Protein AF-A0A4R4ZJL1-F1 (afdb_monomer_lite)

Organism: NCBI:txid190195

Structure (mmCIF, N/CA/C/O backbone):
data_AF-A0A4R4ZJL1-F1
#
_entry.id   AF-A0A4R4ZJL1-F1
#
loop_
_atom_site.group_PDB
_atom_site.id
_atom_site.type_symbol
_atom_site.label_atom_id
_atom_site.label_alt_id
_atom_site.label_comp_id
_atom_site.label_asym_id
_atom_site.label_entity_id
_atom_site.label_seq_id
_atom_site.pdbx_PDB_ins_code
_atom_site.Cartn_x
_atom_site.Cartn_y
_atom_site.Cartn_z
_atom_site.occupancy
_atom_site.B_iso_or_equiv
_atom_site.auth_seq_id
_atom_site.auth_comp_id
_atom_site.auth_asym_id
_atom_site.auth_atom_id
_atom_site.pdbx_PDB_model_num
ATOM 1 N N . MET A 1 1 ? -5.018 13.615 42.659 1.00 56.53 1 MET A N 1
ATOM 2 C CA . MET A 1 1 ? -5.110 12.711 41.494 1.00 56.53 1 MET A CA 1
ATOM 3 C C . MET A 1 1 ? -5.440 11.329 42.032 1.00 56.53 1 MET A C 1
ATOM 5 O O . MET A 1 1 ? -4.689 10.838 42.865 1.00 56.53 1 MET A O 1
ATOM 9 N N . ASN A 1 2 ? -6.629 10.807 41.734 1.00 60.94 2 ASN A N 1
ATOM 10 C CA . ASN A 1 2 ? -7.230 9.693 42.476 1.00 60.94 2 ASN A CA 1
ATOM 11 C C . ASN A 1 2 ? -6.802 8.340 41.873 1.00 60.94 2 ASN A C 1
ATOM 13 O O . ASN A 1 2 ? -6.676 8.227 40.657 1.00 60.94 2 ASN A O 1
ATOM 17 N N . ALA A 1 3 ? -6.584 7.309 42.693 1.00 68.44 3 ALA A N 1
ATOM 18 C CA . ALA A 1 3 ? -6.090 6.000 42.233 1.00 68.44 3 ALA A CA 1
ATOM 19 C C . ALA A 1 3 ? -7.002 5.332 41.176 1.00 68.44 3 ALA A C 1
ATOM 21 O O . ALA A 1 3 ? -6.521 4.629 40.284 1.00 68.44 3 ALA A O 1
ATOM 22 N N . SER A 1 4 ? -8.310 5.602 41.226 1.00 68.38 4 SER A N 1
ATOM 23 C CA . SER A 1 4 ? -9.276 5.138 40.220 1.00 68.38 4 SER A CA 1
ATOM 24 C C . SER A 1 4 ? -9.103 5.816 38.856 1.00 68.38 4 SER A C 1
ATOM 26 O O . SER A 1 4 ? -9.272 5.160 37.833 1.00 68.38 4 SER A O 1
ATOM 28 N N . ASP A 1 5 ? -8.705 7.090 38.835 1.00 71.81 5 ASP A N 1
ATOM 29 C CA . ASP A 1 5 ? -8.443 7.861 37.608 1.00 71.81 5 ASP A CA 1
ATOM 30 C C . ASP A 1 5 ? -7.212 7.299 36.882 1.00 71.81 5 ASP A C 1
ATOM 32 O O . ASP A 1 5 ? -7.231 7.010 35.688 1.00 71.81 5 ASP A O 1
ATOM 36 N N . ASN A 1 6 ? -6.170 6.986 37.657 1.00 84.44 6 ASN A N 1
ATOM 37 C CA . ASN A 1 6 ? -4.962 6.338 37.157 1.00 84.44 6 ASN A CA 1
ATOM 38 C C . ASN A 1 6 ? -5.234 4.912 36.633 1.00 84.44 6 ASN A C 1
ATOM 40 O O . ASN A 1 6 ? -4.623 4.464 35.665 1.00 84.44 6 ASN A O 1
ATOM 44 N N . THR A 1 7 ? -6.181 4.196 37.245 1.00 89.00 7 THR A N 1
ATOM 45 C CA . THR A 1 7 ? -6.601 2.864 36.781 1.00 89.00 7 THR A CA 1
ATOM 46 C C . THR A 1 7 ? -7.342 2.955 35.445 1.00 89.00 7 THR A C 1
ATOM 48 O O . THR A 1 7 ? -7.064 2.169 34.537 1.00 89.00 7 THR A O 1
ATOM 51 N N . ALA A 1 8 ? -8.237 3.934 35.289 1.00 89.25 8 ALA A N 1
ATOM 52 C CA . ALA A 1 8 ? -8.951 4.176 34.038 1.00 89.25 8 ALA A CA 1
ATOM 53 C C . ALA A 1 8 ? -7.990 4.545 32.893 1.00 89.25 8 ALA A C 1
ATOM 55 O O . ALA A 1 8 ? -8.075 3.963 31.810 1.00 89.25 8 ALA A O 1
ATOM 56 N N . GLU A 1 9 ? -7.017 5.423 33.148 1.00 89.19 9 GLU A N 1
ATOM 57 C CA . GLU A 1 9 ? -5.972 5.783 32.179 1.00 89.19 9 GLU A CA 1
ATOM 58 C C . GLU A 1 9 ? -5.118 4.577 31.763 1.00 89.19 9 GLU A C 1
ATOM 60 O O . GLU A 1 9 ? -4.848 4.373 30.577 1.00 89.19 9 GLU A O 1
ATOM 65 N N . GLN A 1 10 ? -4.731 3.724 32.716 1.00 89.25 10 GLN A N 1
ATOM 66 C CA . GLN A 1 10 ? -3.965 2.510 32.422 1.00 89.25 10 GLN A CA 1
ATOM 67 C C . GLN A 1 10 ? -4.757 1.499 31.583 1.00 89.25 10 GLN A C 1
ATOM 69 O O . GLN A 1 10 ? -4.185 0.839 30.709 1.00 89.25 10 GLN A O 1
ATOM 74 N N . ILE A 1 11 ? -6.061 1.356 31.839 1.00 93.81 11 ILE A N 1
ATOM 75 C CA . ILE A 1 11 ? -6.947 0.500 31.040 1.00 93.81 11 ILE A CA 1
ATOM 76 C C . ILE A 1 11 ? -7.064 1.060 29.621 1.00 93.81 11 ILE A C 1
ATOM 78 O O . ILE A 1 11 ? -6.874 0.310 28.661 1.00 93.81 11 ILE A O 1
ATOM 82 N N . ALA A 1 12 ? -7.294 2.367 29.477 1.00 92.81 12 ALA A N 1
ATOM 83 C CA . ALA A 1 12 ? -7.383 3.029 28.179 1.00 92.81 12 ALA A CA 1
ATOM 84 C C . ALA A 1 12 ? -6.089 2.857 27.363 1.00 92.81 12 ALA A C 1
ATOM 86 O O . ALA A 1 12 ? -6.134 2.410 26.217 1.00 92.81 12 ALA A O 1
ATOM 87 N N . ALA A 1 13 ? -4.924 3.092 27.974 1.00 93.31 13 ALA A N 1
ATOM 88 C CA . ALA A 1 13 ? -3.631 2.935 27.311 1.00 93.31 13 ALA A CA 1
ATOM 89 C C . ALA A 1 13 ? -3.365 1.485 26.860 1.00 93.31 13 ALA A C 1
ATOM 91 O O . ALA A 1 13 ? -2.835 1.249 25.767 1.00 93.31 13 ALA A O 1
ATOM 92 N N . ARG A 1 14 ? -3.753 0.490 27.673 1.00 94.31 14 ARG A N 1
ATOM 93 C CA . ARG A 1 14 ? -3.635 -0.930 27.301 1.00 94.31 14 ARG A CA 1
ATOM 94 C C . ARG A 1 14 ? -4.585 -1.307 26.166 1.00 94.31 14 ARG A C 1
ATOM 96 O O . ARG A 1 14 ? -4.158 -2.004 25.244 1.00 94.31 14 ARG A O 1
ATOM 103 N N . LEU A 1 15 ? -5.832 -0.838 26.199 1.00 92.19 15 LEU A N 1
ATOM 104 C CA . LEU A 1 15 ? -6.799 -1.061 25.121 1.00 92.19 15 LEU A CA 1
ATOM 105 C C . LEU A 1 15 ? -6.310 -0.450 23.804 1.00 92.19 15 LEU A C 1
ATOM 107 O O . LEU A 1 15 ? -6.314 -1.133 22.780 1.00 92.19 15 LEU A O 1
ATOM 111 N N . ASP A 1 16 ? -5.781 0.772 23.835 1.00 89.31 16 ASP A N 1
ATOM 112 C CA . ASP A 1 16 ? -5.187 1.423 22.665 1.00 89.31 16 ASP A CA 1
ATOM 113 C C . ASP A 1 16 ? -4.018 0.623 22.085 1.00 89.31 16 ASP A C 1
ATOM 115 O O . ASP A 1 16 ? -3.915 0.445 20.866 1.00 89.31 16 ASP A O 1
ATOM 119 N N . ALA A 1 17 ? -3.137 0.099 22.939 1.00 91.06 17 ALA A N 1
ATOM 120 C CA . ALA A 1 17 ? -2.022 -0.733 22.502 1.00 91.06 17 ALA A CA 1
ATOM 121 C C . ALA A 1 17 ? -2.504 -2.029 21.822 1.00 91.06 17 ALA A C 1
ATOM 123 O O . ALA A 1 17 ? -1.972 -2.407 20.769 1.00 91.06 17 ALA A O 1
ATOM 124 N N . VAL A 1 18 ? -3.536 -2.677 22.375 1.00 92.75 18 VAL A N 1
ATOM 125 C CA . VAL A 1 18 ? -4.160 -3.878 21.799 1.00 92.75 18 VAL A CA 1
ATOM 126 C C . VAL A 1 18 ? -4.830 -3.558 20.464 1.00 92.75 18 VAL A C 1
ATOM 128 O O . VAL A 1 18 ? -4.557 -4.240 19.478 1.00 92.75 18 VAL A O 1
ATOM 131 N N . ILE A 1 19 ? -5.624 -2.488 20.383 1.00 84.75 19 ILE A N 1
ATOM 132 C CA . ILE A 1 19 ? -6.294 -2.057 19.148 1.00 84.75 19 ILE A CA 1
ATOM 133 C C . ILE A 1 19 ? -5.264 -1.742 18.060 1.00 84.75 19 ILE A C 1
ATOM 135 O O . ILE A 1 19 ? -5.414 -2.175 16.916 1.00 84.75 19 ILE A O 1
ATOM 139 N N . ARG A 1 20 ? -4.178 -1.032 18.391 1.00 84.12 20 ARG A N 1
ATOM 140 C CA . ARG A 1 20 ? -3.088 -0.753 17.442 1.00 84.12 20 ARG A CA 1
ATOM 141 C C . ARG A 1 20 ? -2.427 -2.037 16.951 1.00 84.12 20 ARG A C 1
ATOM 143 O O . ARG A 1 20 ? -2.151 -2.149 15.758 1.00 84.12 20 ARG A O 1
ATOM 150 N N . ARG A 1 21 ? -2.170 -3.002 17.840 1.00 82.31 21 ARG A N 1
ATOM 151 C CA . ARG A 1 21 ? -1.592 -4.301 17.468 1.00 82.31 21 ARG A CA 1
ATOM 152 C C . ARG A 1 21 ? -2.534 -5.092 16.566 1.00 82.31 21 ARG A C 1
ATOM 154 O O . ARG A 1 21 ? -2.075 -5.582 15.543 1.00 82.31 21 ARG A O 1
ATOM 161 N N . GLN A 1 22 ? -3.822 -5.146 16.892 1.00 74.94 22 GLN A N 1
ATOM 162 C CA . GLN A 1 22 ? -4.830 -5.825 16.077 1.00 74.94 22 GLN A CA 1
ATOM 163 C C . GLN A 1 22 ? -4.971 -5.178 14.699 1.00 74.94 22 GLN A C 1
ATOM 165 O O . GLN A 1 22 ? -4.944 -5.870 13.693 1.00 74.94 22 GLN A O 1
ATOM 170 N N . ARG A 1 23 ? -4.985 -3.842 14.610 1.00 71.94 23 ARG A N 1
ATOM 171 C CA . ARG A 1 23 ? -4.965 -3.136 13.316 1.00 71.94 23 ARG A CA 1
ATOM 172 C C . ARG A 1 23 ? -3.704 -3.428 12.501 1.00 71.94 23 ARG A C 1
ATOM 174 O O . ARG A 1 23 ? -3.775 -3.442 11.279 1.00 71.94 23 ARG A O 1
ATOM 181 N N . ARG A 1 24 ? -2.548 -3.624 13.146 1.00 70.19 24 ARG A N 1
ATOM 182 C CA . ARG A 1 24 ? -1.312 -4.034 12.458 1.00 70.19 24 ARG A CA 1
ATOM 183 C C . ARG A 1 24 ? -1.376 -5.486 11.983 1.00 70.19 24 ARG A C 1
ATOM 185 O O . ARG A 1 24 ? -0.957 -5.740 10.865 1.00 70.19 24 ARG A O 1
ATOM 192 N N . ALA A 1 25 ? -1.914 -6.392 12.797 1.00 64.19 25 ALA A N 1
ATOM 193 C CA . ALA A 1 25 ? -2.073 -7.806 12.460 1.00 64.19 25 ALA A CA 1
ATOM 194 C C . ALA A 1 25 ? -3.115 -8.022 11.351 1.00 64.19 25 ALA A C 1
ATOM 196 O O . ALA A 1 25 ? -2.815 -8.664 10.359 1.00 64.19 25 ALA A O 1
ATOM 197 N N . ALA A 1 26 ? -4.273 -7.364 11.425 1.00 58.94 26 ALA A N 1
ATOM 198 C CA . ALA A 1 26 ? -5.292 -7.402 10.374 1.00 58.94 26 ALA A CA 1
ATOM 199 C C . ALA A 1 26 ? -4.796 -6.831 9.030 1.00 58.94 26 ALA A C 1
ATOM 201 O O . ALA A 1 26 ? -5.277 -7.212 7.972 1.00 58.94 26 ALA A O 1
ATOM 202 N N . ARG A 1 27 ? -3.811 -5.921 9.053 1.00 57.44 27 ARG A N 1
ATOM 203 C CA . ARG A 1 27 ? -3.106 -5.460 7.841 1.00 57.44 27 ARG A CA 1
ATOM 204 C C . ARG A 1 27 ? -2.073 -6.461 7.319 1.00 57.44 27 ARG A C 1
ATOM 206 O O . ARG A 1 27 ? -1.600 -6.274 6.208 1.00 57.44 27 ARG A O 1
ATOM 213 N N . ALA A 1 28 ? -1.672 -7.436 8.128 1.00 57.81 28 ALA A N 1
ATOM 214 C CA . ALA A 1 28 ? -0.741 -8.497 7.761 1.00 57.81 28 ALA A CA 1
ATOM 215 C C . ALA A 1 28 ? -1.460 -9.780 7.294 1.00 57.81 28 ALA A C 1
ATOM 217 O O . ALA A 1 28 ? -0.835 -10.585 6.617 1.00 57.81 28 ALA A O 1
ATOM 218 N N . ASP A 1 29 ? -2.751 -9.933 7.614 1.00 54.56 29 ASP A N 1
ATOM 219 C CA . ASP A 1 29 ? -3.568 -11.132 7.345 1.00 54.56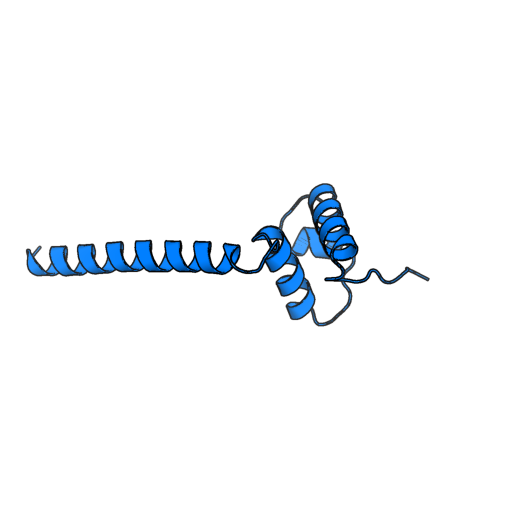 29 ASP A CA 1
ATOM 220 C C . ASP A 1 29 ? -4.271 -11.155 5.974 1.00 54.56 29 ASP A C 1
ATOM 222 O O . ASP A 1 29 ? -4.995 -12.098 5.667 1.00 54.56 29 ASP A O 1
ATOM 226 N N . VAL A 1 30 ? -4.059 -10.154 5.114 1.00 59.03 30 VAL A N 1
ATOM 227 C CA . VAL A 1 30 ? -4.397 -10.302 3.689 1.00 59.03 30 VAL A CA 1
ATOM 228 C C . VAL A 1 30 ? -3.166 -10.903 3.025 1.00 59.03 30 VAL A C 1
ATOM 230 O O . VAL A 1 30 ? -2.179 -10.193 2.838 1.00 59.03 30 VAL A O 1
ATOM 233 N N . GLU A 1 31 ? -3.197 -12.210 2.754 1.00 57.16 31 GLU A N 1
ATOM 234 C CA . GLU A 1 31 ? -2.087 -12.994 2.193 1.00 57.16 31 GLU A CA 1
ATOM 235 C C . GLU A 1 31 ? -1.267 -12.190 1.161 1.00 57.16 31 GLU A C 1
ATOM 237 O O . GLU A 1 31 ? -1.727 -11.865 0.070 1.00 57.16 31 GLU A O 1
ATOM 242 N N . GLY A 1 32 ? -0.042 -11.803 1.537 1.00 61.28 32 GLY A N 1
ATOM 243 C CA . GLY A 1 32 ? 0.912 -11.118 0.655 1.00 61.28 32 GLY A CA 1
ATOM 244 C C . GLY A 1 32 ? 0.727 -9.602 0.461 1.00 61.28 32 GLY A C 1
ATOM 245 O O . GLY A 1 32 ? 1.589 -8.964 -0.158 1.00 61.28 32 GLY A O 1
ATOM 246 N N . LEU A 1 33 ? -0.320 -8.973 1.002 1.00 70.44 33 LEU A N 1
ATOM 247 C CA . LEU A 1 33 ? -0.568 -7.538 0.830 1.00 70.44 33 LEU A CA 1
ATOM 248 C C . LEU A 1 33 ? 0.027 -6.714 1.983 1.00 70.44 33 LEU A C 1
ATOM 250 O O . LEU A 1 33 ? -0.608 -6.456 3.001 1.00 70.44 33 LEU A O 1
ATOM 254 N N . THR A 1 34 ? 1.267 -6.249 1.814 1.00 76.25 34 THR A N 1
ATOM 255 C CA . THR A 1 34 ? 1.929 -5.385 2.808 1.00 76.25 34 THR A CA 1
ATOM 256 C C . THR A 1 34 ? 1.197 -4.049 3.000 1.00 76.25 34 THR A C 1
ATOM 258 O O . THR A 1 34 ? 0.466 -3.577 2.128 1.00 76.25 34 THR A O 1
ATOM 261 N N . HIS A 1 35 ? 1.451 -3.359 4.119 1.00 72.62 35 HIS A N 1
ATOM 262 C CA . HIS A 1 35 ? 0.846 -2.047 4.386 1.00 72.62 35 HIS A CA 1
ATOM 263 C C . HIS A 1 35 ? 1.103 -1.017 3.270 1.00 72.62 35 HIS A C 1
ATOM 265 O O . HIS A 1 35 ? 0.220 -0.217 2.963 1.00 72.62 35 HIS A O 1
ATOM 271 N N . GLY A 1 36 ? 2.293 -1.050 2.656 1.00 79.06 36 GLY A N 1
ATOM 272 C CA . GLY A 1 36 ? 2.632 -0.196 1.517 1.00 79.06 36 GLY A CA 1
ATOM 273 C C . GLY A 1 36 ? 1.748 -0.491 0.307 1.00 79.06 36 GLY A C 1
ATOM 274 O O . GLY A 1 36 ? 1.144 0.428 -0.238 1.00 79.06 36 GLY A O 1
ATOM 275 N N . ARG A 1 37 ? 1.589 -1.775 -0.037 1.00 84.94 37 ARG A N 1
ATOM 276 C CA . ARG A 1 37 ? 0.729 -2.241 -1.133 1.00 84.94 37 ARG A CA 1
ATOM 277 C C . ARG A 1 37 ? -0.742 -1.878 -0.906 1.00 84.94 37 ARG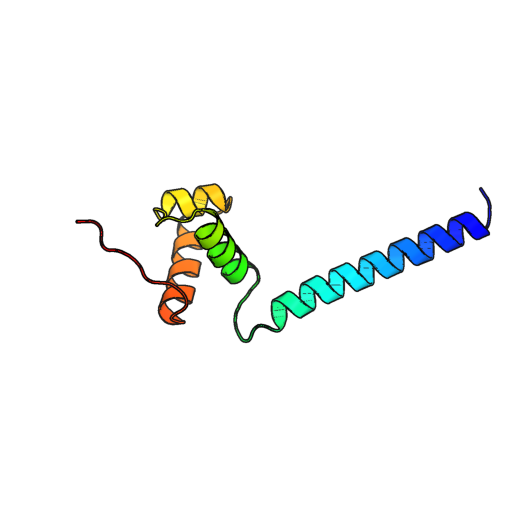 A C 1
ATOM 279 O O . ARG A 1 37 ? -1.370 -1.285 -1.777 1.00 84.94 37 ARG A O 1
ATOM 286 N N . PHE A 1 38 ? -1.265 -2.115 0.298 1.00 84.56 38 PHE A N 1
ATOM 287 C CA . PHE A 1 38 ? -2.628 -1.714 0.661 1.00 84.56 38 PHE A CA 1
ATOM 288 C C . PHE A 1 38 ? -2.837 -0.196 0.559 1.00 84.56 38 PHE A C 1
ATOM 290 O O . PHE A 1 38 ? -3.880 0.266 0.102 1.00 84.56 38 PHE A O 1
ATOM 297 N N . ARG A 1 39 ? -1.844 0.603 0.975 1.00 86.56 39 ARG A N 1
ATOM 298 C CA . ARG A 1 39 ? -1.931 2.064 0.892 1.00 86.56 39 ARG A CA 1
ATOM 299 C C . ARG A 1 39 ? -2.014 2.538 -0.560 1.00 86.56 39 ARG A C 1
ATOM 301 O O . ARG A 1 39 ? -2.803 3.438 -0.818 1.00 86.56 39 ARG A O 1
ATOM 308 N N . VAL A 1 40 ? -1.265 1.919 -1.476 1.00 90.69 40 VAL A N 1
ATOM 309 C CA . VAL A 1 40 ? -1.356 2.205 -2.918 1.00 90.69 40 VAL A CA 1
ATOM 310 C C . VAL A 1 40 ? -2.755 1.907 -3.449 1.00 90.69 40 VAL A C 1
ATOM 312 O O . VAL A 1 40 ? -3.370 2.798 -4.028 1.00 90.69 40 VAL A O 1
ATOM 315 N N . LEU A 1 41 ? -3.288 0.707 -3.193 1.00 90.88 41 LEU A N 1
ATOM 316 C CA . LEU A 1 41 ? -4.629 0.323 -3.654 1.00 90.88 41 LEU A CA 1
ATOM 317 C C . LEU A 1 41 ? -5.706 1.275 -3.127 1.00 90.88 41 LEU A C 1
ATOM 319 O O . LEU A 1 41 ? -6.535 1.755 -3.891 1.00 90.88 41 LEU A O 1
ATOM 323 N N . ARG A 1 42 ? -5.640 1.628 -1.838 1.00 90.44 42 ARG A N 1
ATOM 324 C CA . ARG A 1 42 ? -6.563 2.598 -1.239 1.00 90.44 42 ARG A CA 1
ATOM 325 C C . ARG A 1 42 ? -6.447 3.982 -1.879 1.00 90.44 42 ARG A C 1
ATOM 327 O O . ARG A 1 42 ? -7.456 4.649 -2.050 1.00 90.44 42 ARG A O 1
ATOM 334 N N . THR A 1 43 ? -5.237 4.440 -2.194 1.00 92.94 43 THR A N 1
ATOM 335 C CA . THR A 1 43 ? -5.031 5.736 -2.855 1.00 92.94 43 THR A CA 1
ATOM 336 C C . THR A 1 43 ? -5.603 5.741 -4.274 1.00 92.94 43 THR A C 1
ATOM 338 O O . THR A 1 43 ? -6.231 6.723 -4.657 1.00 92.94 43 THR A O 1
ATOM 341 N N . LEU A 1 44 ? -5.447 4.650 -5.030 1.00 92.44 44 LEU A N 1
ATOM 342 C CA . LEU A 1 44 ? -6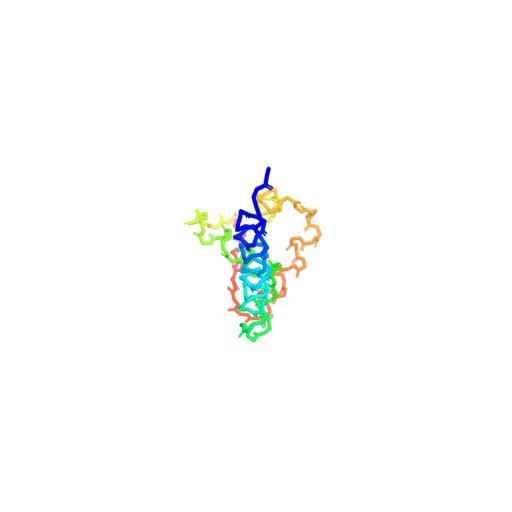.032 4.523 -6.370 1.00 92.44 44 LEU A CA 1
ATOM 343 C C . LEU A 1 44 ? -7.567 4.472 -6.321 1.00 92.44 44 LEU A C 1
ATOM 345 O O . LEU A 1 44 ? -8.219 5.182 -7.081 1.00 92.44 44 LEU A O 1
ATOM 349 N N . ASP A 1 45 ? -8.135 3.705 -5.387 1.00 92.88 45 ASP A N 1
ATOM 350 C CA . ASP A 1 45 ? -9.583 3.643 -5.143 1.00 92.88 45 ASP A CA 1
ATOM 351 C C . ASP A 1 45 ? -10.159 5.028 -4.796 1.00 92.88 45 ASP A C 1
ATOM 353 O O . ASP A 1 45 ? -11.109 5.495 -5.419 1.00 92.88 45 ASP A O 1
ATOM 357 N N . GLN A 1 46 ? -9.506 5.750 -3.879 1.00 93.00 46 GLN A N 1
ATOM 358 C CA . GLN A 1 46 ? -9.907 7.105 -3.485 1.00 93.00 46 GLN A CA 1
ATOM 359 C C . GLN A 1 46 ? -9.813 8.131 -4.619 1.00 93.00 46 GLN A C 1
ATOM 361 O O . GLN A 1 46 ? -10.577 9.095 -4.625 1.00 93.00 46 GLN A O 1
ATOM 366 N N . ALA A 1 47 ? -8.878 7.961 -5.555 1.00 94.31 47 ALA A N 1
ATOM 367 C CA . ALA A 1 47 ? -8.754 8.855 -6.697 1.00 94.31 47 ALA A CA 1
ATOM 368 C C . ALA A 1 47 ? -9.900 8.688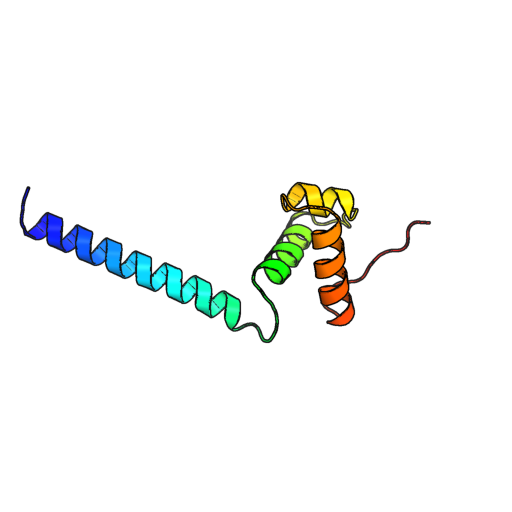 -7.705 1.00 94.31 47 ALA A C 1
ATOM 370 O O . ALA A 1 47 ? -10.209 9.639 -8.422 1.00 94.31 47 ALA A O 1
ATOM 371 N N . GLY A 1 48 ? -10.507 7.497 -7.791 1.00 92.38 48 GLY A N 1
ATOM 372 C CA . GLY A 1 48 ? -11.609 7.202 -8.715 1.00 92.38 48 GLY A CA 1
ATOM 373 C C . GLY A 1 48 ? -11.251 7.328 -10.202 1.00 92.38 48 GLY A C 1
ATOM 374 O O . GLY A 1 48 ? -12.134 7.312 -11.057 1.00 92.38 48 GLY A O 1
ATOM 375 N N . ARG A 1 49 ? -9.963 7.481 -10.526 1.00 93.12 49 ARG A N 1
ATOM 376 C CA . ARG A 1 49 ? -9.432 7.613 -11.885 1.00 93.12 49 ARG A CA 1
ATOM 377 C C . ARG A 1 49 ? -8.012 7.054 -11.963 1.00 93.12 49 ARG A C 1
ATOM 379 O O . ARG A 1 49 ? -7.332 6.990 -10.936 1.00 93.12 49 ARG A O 1
ATOM 386 N N . PRO A 1 50 ? -7.517 6.731 -13.170 1.00 92.19 50 PRO A N 1
ATOM 387 C CA . PRO A 1 50 ? -6.106 6.439 -13.366 1.00 92.19 50 PRO A CA 1
ATOM 388 C C . PRO A 1 50 ? -5.223 7.589 -12.860 1.00 92.19 50 PRO A C 1
ATOM 390 O O . PRO A 1 50 ? -5.509 8.771 -13.094 1.00 92.19 50 PRO A O 1
ATOM 393 N N . LEU A 1 51 ? -4.146 7.233 -12.161 1.00 93.44 51 LEU A N 1
ATOM 394 C CA . LEU A 1 51 ? -3.132 8.171 -11.690 1.00 93.44 51 LEU A CA 1
ATOM 395 C C . LEU A 1 51 ? -1.840 7.971 -12.472 1.00 93.44 51 LEU A C 1
ATOM 397 O O . LEU A 1 51 ? -1.402 6.839 -12.691 1.00 93.44 51 LEU A O 1
ATOM 401 N N . ARG A 1 52 ? -1.177 9.077 -12.818 1.00 93.25 52 ARG A N 1
ATOM 402 C CA . ARG A 1 52 ? 0.213 9.015 -13.281 1.00 93.25 52 ARG A CA 1
ATOM 403 C C . ARG A 1 52 ? 1.113 8.560 -12.134 1.00 93.25 52 ARG A C 1
ATOM 405 O O . ARG A 1 52 ? 0.864 8.881 -10.974 1.00 93.25 52 ARG A O 1
ATOM 412 N N . LEU A 1 53 ? 2.205 7.864 -12.451 1.00 91.81 53 LEU A N 1
ATOM 413 C CA . LEU A 1 53 ? 3.127 7.341 -11.434 1.00 91.81 53 LEU A CA 1
AT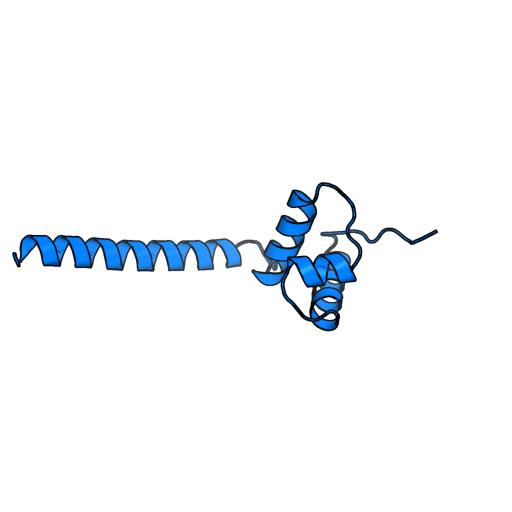OM 414 C C . LEU A 1 53 ? 3.738 8.455 -10.561 1.00 91.81 53 LEU A C 1
ATOM 416 O O . LEU A 1 53 ? 3.935 8.276 -9.361 1.00 91.81 53 LEU A O 1
ATOM 420 N N . SER A 1 54 ? 3.998 9.619 -11.163 1.00 93.50 54 SER A N 1
ATOM 421 C CA . SER A 1 54 ? 4.458 10.824 -10.468 1.00 93.50 54 SER A CA 1
ATOM 422 C C . SER A 1 54 ? 3.411 11.357 -9.489 1.00 93.50 54 SER A C 1
ATOM 424 O O . SER A 1 54 ? 3.735 11.643 -8.341 1.00 93.50 54 SER A O 1
ATOM 426 N N . GLU A 1 55 ? 2.151 11.426 -9.916 1.00 95.06 55 GLU A N 1
ATOM 427 C CA . GLU A 1 55 ? 1.031 11.853 -9.079 1.00 95.06 55 GLU A CA 1
ATOM 428 C C . GLU A 1 55 ? 0.813 10.890 -7.904 1.00 95.06 55 GLU A C 1
ATOM 430 O O . GLU A 1 55 ? 0.673 11.323 -6.759 1.00 95.06 55 GLU A O 1
ATOM 435 N N . LEU A 1 56 ? 0.869 9.583 -8.166 1.00 94.62 56 LEU A N 1
ATOM 436 C CA . LEU A 1 56 ? 0.782 8.549 -7.139 1.00 94.62 56 LEU A CA 1
ATOM 437 C C . LEU A 1 56 ? 1.904 8.697 -6.097 1.00 94.62 56 LEU A C 1
ATOM 439 O O . LEU A 1 56 ? 1.639 8.648 -4.895 1.00 94.62 56 LEU A O 1
ATOM 443 N N . ALA A 1 57 ? 3.148 8.924 -6.531 1.00 94.62 57 ALA A N 1
ATOM 444 C CA . ALA A 1 57 ? 4.280 9.144 -5.630 1.00 94.62 57 ALA A CA 1
ATOM 445 C C . ALA A 1 57 ? 4.071 10.379 -4.736 1.00 94.62 57 ALA A C 1
ATOM 447 O O . ALA A 1 57 ? 4.277 10.304 -3.520 1.00 94.62 57 ALA A O 1
ATOM 448 N N . THR A 1 58 ? 3.590 11.485 -5.316 1.00 95.81 58 THR A N 1
ATOM 449 C CA . THR A 1 58 ? 3.253 12.710 -4.581 1.00 95.81 58 THR A CA 1
ATOM 450 C C . THR A 1 58 ? 2.162 12.463 -3.540 1.00 95.81 58 THR A C 1
ATOM 452 O O . THR A 1 58 ? 2.348 12.822 -2.379 1.00 95.81 58 THR A O 1
ATOM 455 N N . GLN A 1 59 ? 1.059 11.802 -3.904 1.00 94.44 59 GLN A N 1
ATOM 456 C CA . GLN A 1 59 ? -0.042 11.521 -2.970 1.00 94.44 59 GLN A CA 1
ATOM 457 C C . GLN A 1 59 ? 0.369 10.571 -1.830 1.00 94.44 59 GLN A C 1
ATOM 459 O O . GLN A 1 59 ? -0.122 10.673 -0.703 1.00 94.44 59 GLN A O 1
ATOM 464 N N . LEU A 1 60 ? 1.295 9.648 -2.094 1.00 90.69 60 LEU A N 1
ATOM 465 C CA . LEU A 1 60 ? 1.827 8.729 -1.087 1.00 90.69 60 LEU A CA 1
ATOM 466 C C . LEU A 1 60 ? 2.926 9.358 -0.213 1.00 90.69 60 LEU A C 1
ATOM 468 O O . LEU A 1 60 ? 3.210 8.826 0.867 1.00 90.69 60 LEU A O 1
ATOM 472 N N . GLY A 1 61 ? 3.516 10.479 -0.638 1.00 93.50 61 GLY A N 1
ATOM 473 C CA . GLY A 1 61 ? 4.647 11.117 0.038 1.00 93.50 61 GLY A CA 1
ATOM 474 C C . GLY A 1 61 ? 5.913 10.258 -0.002 1.00 93.50 61 GLY A C 1
ATOM 475 O O . GLY A 1 61 ? 6.640 10.187 0.986 1.00 93.50 61 GLY A O 1
ATOM 476 N N . ILE A 1 62 ? 6.139 9.549 -1.112 1.00 90.44 62 ILE A N 1
ATOM 477 C CA . ILE A 1 62 ? 7.292 8.659 -1.312 1.00 90.44 62 ILE A CA 1
ATOM 478 C C . ILE A 1 62 ? 8.083 9.067 -2.553 1.00 90.44 62 ILE A C 1
ATOM 480 O O . ILE A 1 62 ? 7.577 9.755 -3.437 1.00 90.44 62 ILE A O 1
ATOM 484 N N . VAL A 1 63 ? 9.333 8.612 -2.644 1.00 92.38 63 VAL A N 1
ATOM 485 C CA . VAL A 1 63 ? 10.164 8.857 -3.830 1.00 92.38 63 VAL A CA 1
ATOM 486 C C . VAL A 1 63 ? 9.663 8.050 -5.042 1.00 92.38 63 VAL A C 1
ATOM 488 O O . VAL A 1 63 ? 9.191 6.922 -4.859 1.00 92.38 63 VAL A O 1
ATOM 491 N N . PRO A 1 64 ? 9.815 8.558 -6.285 1.00 89.81 64 PRO A N 1
ATOM 492 C CA . PRO A 1 64 ? 9.294 7.902 -7.490 1.00 89.81 64 PRO A CA 1
ATOM 493 C C . PRO A 1 64 ? 9.731 6.444 -7.654 1.00 89.81 64 PRO A C 1
ATOM 495 O O . PRO A 1 64 ? 8.908 5.588 -7.952 1.00 89.81 64 PRO A O 1
ATOM 498 N N . ARG A 1 65 ? 11.003 6.131 -7.371 1.00 91.00 65 ARG A N 1
ATOM 499 C CA . ARG A 1 65 ? 11.535 4.760 -7.462 1.00 91.00 65 ARG A CA 1
ATOM 500 C C . ARG A 1 65 ? 10.776 3.766 -6.577 1.00 91.00 65 ARG A C 1
ATOM 502 O O . ARG A 1 65 ? 10.553 2.630 -6.989 1.00 91.00 65 ARG A O 1
ATOM 509 N N . SER A 1 66 ? 10.383 4.186 -5.376 1.00 88.56 66 SER A N 1
ATOM 510 C CA . SER A 1 66 ? 9.606 3.346 -4.461 1.00 88.56 66 SER A CA 1
ATOM 511 C C . SER A 1 66 ? 8.179 3.155 -4.962 1.00 88.56 66 SER A C 1
ATOM 513 O O . SER A 1 66 ? 7.643 2.059 -4.842 1.00 88.56 66 SER A O 1
ATOM 515 N N . ALA A 1 67 ? 7.579 4.194 -5.551 1.00 90.38 67 ALA A N 1
ATOM 516 C CA . ALA A 1 67 ? 6.270 4.074 -6.182 1.00 90.38 67 ALA A CA 1
ATOM 517 C C . ALA A 1 67 ? 6.312 3.073 -7.346 1.00 90.38 67 ALA A C 1
ATOM 519 O O . ALA A 1 67 ? 5.471 2.183 -7.390 1.00 90.38 67 ALA A O 1
ATOM 520 N N . THR A 1 68 ? 7.327 3.148 -8.218 1.00 90.88 68 THR A N 1
ATOM 521 C CA . THR A 1 68 ? 7.532 2.183 -9.310 1.00 90.88 68 THR A CA 1
ATOM 522 C C . THR A 1 68 ? 7.597 0.752 -8.791 1.00 90.88 68 THR A C 1
ATOM 524 O O . THR A 1 68 ? 6.790 -0.065 -9.210 1.00 90.88 68 THR A O 1
ATOM 527 N N . SER A 1 69 ? 8.474 0.475 -7.821 1.00 90.56 69 SER A N 1
ATOM 528 C CA . SER A 1 69 ? 8.654 -0.885 -7.296 1.00 90.56 69 SER A CA 1
ATOM 529 C C . SER A 1 69 ? 7.376 -1.463 -6.685 1.00 90.56 69 SER A C 1
ATOM 531 O O . SER A 1 69 ? 7.093 -2.639 -6.872 1.00 90.56 69 SER A O 1
ATOM 533 N N . VAL A 1 70 ? 6.594 -0.661 -5.955 1.00 87.94 70 VAL A N 1
ATOM 534 C CA . VAL A 1 70 ? 5.343 -1.153 -5.358 1.00 87.94 70 VAL A CA 1
ATOM 535 C C . VAL A 1 70 ? 4.271 -1.379 -6.424 1.00 87.94 70 VAL A C 1
ATOM 537 O O . VAL A 1 70 ? 3.483 -2.312 -6.295 1.00 87.94 70 VAL A O 1
ATOM 540 N N . VAL A 1 71 ? 4.228 -0.542 -7.464 1.00 91.06 71 VAL A N 1
ATOM 541 C CA . VAL A 1 71 ? 3.293 -0.720 -8.580 1.00 91.06 71 VAL A CA 1
ATOM 542 C C . VAL A 1 71 ? 3.653 -1.962 -9.394 1.00 91.06 71 VAL A C 1
ATOM 544 O O . VAL A 1 71 ? 2.749 -2.730 -9.696 1.00 91.06 71 VAL A O 1
ATOM 547 N N . ASP A 1 72 ? 4.937 -2.208 -9.667 1.00 91.19 72 ASP A N 1
ATOM 548 C CA . ASP A 1 72 ? 5.407 -3.418 -10.360 1.00 91.19 72 ASP A CA 1
ATOM 549 C C . ASP A 1 72 ? 5.016 -4.690 -9.594 1.00 91.19 72 ASP A C 1
ATOM 551 O O . ASP A 1 72 ? 4.469 -5.626 -10.170 1.00 91.19 72 ASP A O 1
ATOM 555 N N . ASP A 1 73 ? 5.225 -4.704 -8.274 1.00 87.56 73 ASP A N 1
ATOM 556 C CA . ASP A 1 73 ? 4.830 -5.821 -7.409 1.00 87.56 73 ASP A CA 1
ATOM 557 C C . ASP A 1 73 ? 3.315 -6.082 -7.435 1.00 87.56 73 ASP A C 1
ATOM 559 O O . ASP A 1 73 ? 2.868 -7.230 -7.412 1.00 87.56 73 ASP A O 1
ATOM 563 N N . LEU A 1 74 ? 2.513 -5.015 -7.419 1.00 89.06 74 LEU A N 1
ATOM 564 C CA . LEU A 1 74 ? 1.054 -5.104 -7.443 1.00 89.06 74 LEU A CA 1
ATOM 565 C C . LEU A 1 74 ? 0.532 -5.546 -8.816 1.00 89.06 74 LEU A C 1
ATOM 567 O O . LEU A 1 74 ? -0.427 -6.312 -8.874 1.00 89.06 74 LEU A O 1
ATOM 571 N N . GLU A 1 75 ? 1.161 -5.090 -9.898 1.00 90.56 75 GLU A N 1
ATOM 572 C CA . GLU A 1 75 ? 0.859 -5.503 -11.271 1.00 90.56 75 GLU A CA 1
ATOM 573 C C . GLU A 1 75 ? 1.195 -6.982 -11.480 1.00 90.56 75 GLU A C 1
ATOM 575 O O . GLU A 1 75 ? 0.351 -7.749 -11.936 1.00 90.56 75 GLU A O 1
ATOM 580 N N . ALA A 1 76 ? 2.382 -7.418 -11.046 1.00 86.06 76 ALA A N 1
ATOM 581 C CA . ALA A 1 76 ? 2.793 -8.821 -11.085 1.00 86.06 76 ALA A CA 1
ATOM 582 C C . ALA A 1 76 ? 1.876 -9.728 -10.244 1.00 86.06 76 ALA A C 1
ATOM 584 O O . ALA A 1 76 ? 1.667 -10.890 -10.586 1.00 86.06 76 ALA A O 1
ATOM 585 N N . GLY A 1 77 ? 1.307 -9.194 -9.159 1.00 84.62 77 GLY A N 1
ATOM 586 C CA . GLY A 1 77 ? 0.295 -9.864 -8.342 1.00 84.62 77 GLY A CA 1
ATOM 587 C C . GLY A 1 77 ? -1.129 -9.818 -8.909 1.00 84.62 77 GLY A C 1
ATOM 588 O O . GLY A 1 77 ? -2.036 -10.342 -8.266 1.00 84.62 77 GLY A O 1
ATOM 589 N N . GLY A 1 78 ? -1.354 -9.181 -10.065 1.00 85.94 78 GLY A N 1
ATOM 590 C CA . GLY A 1 78 ? -2.673 -9.055 -10.696 1.00 85.94 78 GLY A CA 1
ATOM 591 C C . GLY A 1 78 ? -3.651 -8.138 -9.953 1.00 85.94 78 GLY A C 1
ATOM 592 O O . GLY A 1 78 ? -4.860 -8.236 -10.150 1.00 85.94 78 GLY A O 1
ATOM 593 N N . LEU A 1 79 ? -3.152 -7.264 -9.074 1.00 86.94 79 LEU A N 1
ATOM 594 C CA . LEU A 1 79 ? -3.966 -6.384 -8.226 1.00 86.94 79 LEU A CA 1
ATOM 595 C C . LEU A 1 79 ? -4.193 -4.993 -8.833 1.00 86.94 79 LEU A C 1
ATOM 597 O O . LEU A 1 79 ? -5.010 -4.226 -8.325 1.00 86.94 79 LEU A O 1
ATOM 601 N N . LEU A 1 80 ? -3.465 -4.650 -9.894 1.00 89.38 80 LEU A N 1
ATOM 602 C CA . LEU A 1 80 ? -3.661 -3.438 -10.685 1.00 89.38 80 LEU A CA 1
ATOM 603 C C . LEU A 1 80 ? -3.275 -3.690 -12.143 1.00 89.38 80 LEU A C 1
ATOM 605 O O . LEU A 1 80 ? -2.576 -4.654 -12.435 1.00 89.38 80 LEU A O 1
ATOM 609 N N . ASN A 1 81 ? -3.685 -2.782 -13.028 1.00 89.94 81 ASN A N 1
ATOM 610 C CA . ASN A 1 81 ? -3.252 -2.747 -14.423 1.00 89.94 81 ASN A CA 1
ATOM 611 C C . ASN A 1 81 ? -2.736 -1.348 -14.763 1.00 89.94 81 ASN A C 1
ATOM 613 O O . ASN A 1 81 ? -3.334 -0.349 -14.346 1.00 89.94 81 ASN A O 1
ATOM 617 N N . ARG A 1 82 ? -1.659 -1.265 -15.548 1.00 90.31 82 ARG A N 1
ATOM 618 C CA . ARG A 1 82 ? -1.230 -0.007 -16.167 1.00 90.31 82 ARG A CA 1
ATOM 619 C C . ARG A 1 82 ? -2.012 0.243 -17.452 1.00 90.31 82 ARG A C 1
ATOM 621 O O . ARG A 1 82 ? -2.240 -0.663 -18.248 1.00 90.31 82 ARG A O 1
ATOM 628 N N . LEU A 1 83 ? -2.392 1.498 -17.658 1.00 89.75 83 LEU A N 1
ATOM 629 C CA . LEU A 1 83 ? -2.878 1.973 -18.948 1.00 89.75 83 LEU A CA 1
ATOM 630 C C . LEU A 1 83 ? -1.687 2.546 -19.713 1.00 89.75 83 LEU A C 1
ATOM 632 O O . LEU A 1 83 ? -0.889 3.287 -19.133 1.00 89.75 83 LEU A O 1
ATOM 636 N N . ALA A 1 84 ? -1.551 2.168 -20.982 1.00 80.19 84 ALA A N 1
ATOM 637 C CA . ALA A 1 84 ? -0.577 2.790 -21.865 1.00 80.19 84 ALA A CA 1
ATOM 638 C C . ALA A 1 84 ? -0.967 4.255 -22.100 1.00 80.19 84 ALA A C 1
ATOM 640 O O . ALA A 1 84 ? -2.151 4.583 -22.185 1.00 80.19 84 ALA A O 1
ATOM 641 N N . ASP A 1 85 ? 0.041 5.119 -22.175 1.00 72.88 85 ASP A N 1
ATOM 642 C CA . ASP A 1 85 ? -0.141 6.465 -22.699 1.00 72.88 85 ASP A CA 1
ATOM 643 C C . ASP A 1 85 ? -0.118 6.378 -24.224 1.00 72.88 85 ASP A C 1
ATOM 645 O O . ASP A 1 85 ? 0.936 6.073 -24.786 1.00 72.88 85 ASP A O 1
ATOM 649 N N . ASP A 1 86 ? -1.269 6.602 -24.860 1.00 55.16 86 ASP A N 1
ATOM 650 C CA . ASP A 1 86 ? -1.343 6.955 -26.285 1.00 55.16 86 ASP A CA 1
ATOM 651 C C . ASP A 1 86 ? -0.897 8.413 -26.508 1.00 55.16 86 ASP A C 1
ATOM 653 O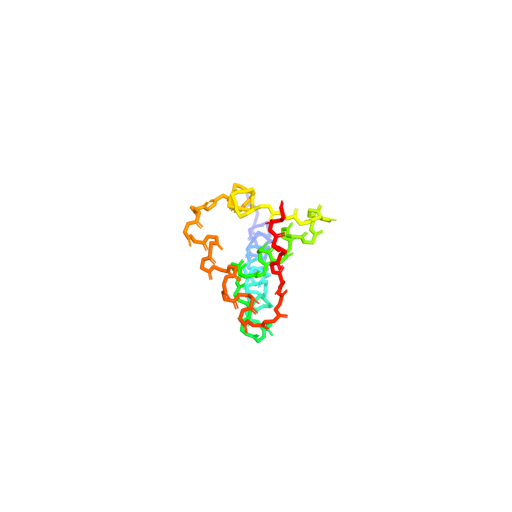 O . ASP A 1 86 ? -1.199 9.277 -25.643 1.00 55.16 86 ASP A O 1
#

Foldseek 3Di:
DDPVVVVVVVVVVVVVVVVVVVVCVVQVPPVPQHPVLVVLLVVCVVVVDDDDLVRSCVVVVHDSVVSVVSVVVCVVVVNDDDDDDD

Secondary structure (DSSP, 8-state):
--HHHHHHHHHHHHHHHHHHHHHHHHTT-STT--HHHHHHHHHHHHH-S---HHHHHHHHT--HHHHHHHHHHHHHTTS--PPP--

Radius of gyration: 19.1 Å; chains: 1; bounding box: 23×26×69 Å

Sequence (86 aa):
MNASDNTAEQIAARLDAVIRRQRRAARADVEGLTHGRFRVLRTLDQAGRPLRLSELATQLGIVPRSATSVVDDLEAGGLLNRLADD

pLDDT: mean 83.94, std 11.85, range [54.56, 95.81]

InterPro domains:
  IPR000835 MarR-type HTH domain [PF01047] (33-85)
  IPR036388 Winged helix-like DNA-binding domain superfamily [G3DSA:1.10.10.10] (2-86)
  IPR036390 Winged helix DNA-binding domain superfamily [SSF46785] (14-85)